Protein AF-N9QGK6-F1 (afdb_monom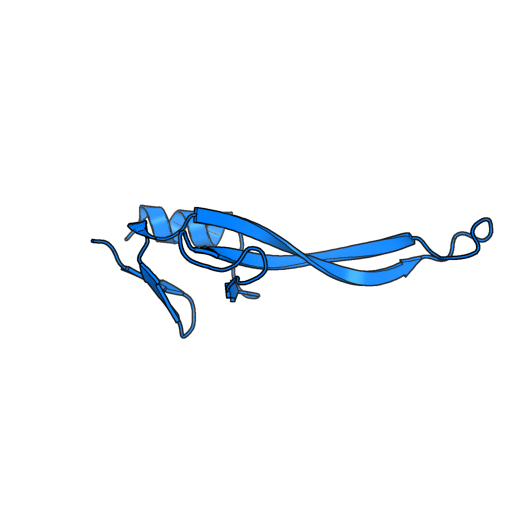er)

Structure (mmCIF, N/CA/C/O backbone):
data_AF-N9QGK6-F1
#
_entry.id   AF-N9QGK6-F1
#
loop_
_atom_site.group_PDB
_atom_site.id
_atom_site.type_symbol
_atom_site.label_atom_id
_atom_site.label_alt_id
_atom_site.label_comp_id
_atom_site.label_asym_id
_atom_site.label_entity_id
_atom_site.label_seq_id
_atom_site.pdbx_PDB_ins_code
_atom_site.Cartn_x
_atom_site.Cartn_y
_atom_site.Cartn_z
_atom_site.occupancy
_atom_site.B_iso_or_equiv
_atom_site.auth_seq_id
_atom_site.auth_comp_id
_atom_site.auth_asym_id
_atom_site.auth_atom_id
_atom_site.pdbx_PDB_model_num
ATOM 1 N N . MET A 1 1 ? -15.197 -1.537 15.815 1.00 75.69 1 MET A N 1
ATOM 2 C CA . MET A 1 1 ? -15.310 -1.820 14.375 1.00 75.69 1 MET A CA 1
ATOM 3 C C . MET A 1 1 ? -15.386 -0.523 13.590 1.00 75.69 1 MET A C 1
ATOM 5 O O . MET A 1 1 ? -16.379 0.194 13.682 1.00 75.69 1 MET A O 1
ATOM 9 N N . LYS A 1 2 ? -14.309 -0.205 12.870 1.00 87.56 2 LYS A N 1
ATOM 10 C CA . LYS A 1 2 ? -14.139 1.030 12.100 1.00 87.56 2 LYS A CA 1
ATOM 11 C C . LYS A 1 2 ? -13.951 0.672 10.630 1.00 87.56 2 LYS A C 1
ATOM 13 O O . LYS A 1 2 ? -13.139 -0.194 10.310 1.00 87.56 2 LYS A O 1
ATOM 18 N N . PHE A 1 3 ? -14.703 1.327 9.751 1.00 90.94 3 PHE A N 1
ATOM 19 C CA . PHE A 1 3 ? -14.639 1.092 8.312 1.00 90.94 3 PHE A CA 1
ATOM 20 C C . PHE A 1 3 ? -14.087 2.317 7.604 1.00 90.94 3 PHE A C 1
ATOM 22 O O . PHE A 1 3 ? -14.501 3.438 7.889 1.00 90.94 3 PHE A O 1
ATOM 29 N N . LEU A 1 4 ? -13.183 2.087 6.659 1.00 92.25 4 LEU A N 1
ATOM 30 C CA . LEU A 1 4 ? -12.601 3.125 5.831 1.00 92.25 4 LEU A CA 1
ATOM 31 C C . LEU A 1 4 ? -13.033 2.931 4.380 1.00 92.25 4 LEU A C 1
ATOM 33 O O . LEU A 1 4 ? -12.785 1.883 3.786 1.00 92.25 4 LEU A O 1
ATOM 37 N N . LYS A 1 5 ? -13.668 3.948 3.796 1.00 91.75 5 LYS A N 1
ATOM 38 C CA . LYS A 1 5 ? -13.953 3.970 2.361 1.00 91.75 5 LYS A CA 1
ATOM 39 C C . LYS A 1 5 ? -12.765 4.578 1.621 1.00 91.75 5 LYS A C 1
ATOM 41 O O . LYS A 1 5 ? -12.424 5.733 1.862 1.00 91.75 5 LYS A O 1
ATOM 46 N N . VAL A 1 6 ? -12.190 3.820 0.697 1.00 90.50 6 VAL A N 1
ATOM 47 C CA . VAL A 1 6 ? -11.128 4.277 -0.206 1.00 90.50 6 VAL A CA 1
ATOM 48 C C . VAL A 1 6 ? -11.553 3.927 -1.621 1.00 90.50 6 VAL A C 1
ATOM 50 O O . VAL A 1 6 ? -11.871 2.773 -1.907 1.00 90.50 6 VAL A O 1
ATOM 53 N N . GLU A 1 7 ? -11.635 4.939 -2.483 1.00 88.31 7 GLU A N 1
ATOM 54 C CA . GLU A 1 7 ? -12.186 4.814 -3.835 1.00 88.31 7 GLU A CA 1
ATOM 55 C C . GLU A 1 7 ? -13.562 4.100 -3.836 1.00 88.31 7 GLU A C 1
ATOM 57 O O . GLU A 1 7 ? -14.527 4.562 -3.212 1.00 88.31 7 GLU A O 1
ATOM 62 N N . ASN A 1 8 ? -13.663 2.965 -4.531 1.00 89.12 8 ASN A N 1
ATOM 63 C CA . ASN A 1 8 ? -14.856 2.128 -4.625 1.00 89.12 8 ASN A CA 1
ATOM 64 C C . ASN A 1 8 ? -14.862 0.949 -3.630 1.00 89.12 8 ASN A C 1
ATOM 66 O O . ASN A 1 8 ? -15.736 0.086 -3.730 1.00 89.12 8 ASN A O 1
ATOM 70 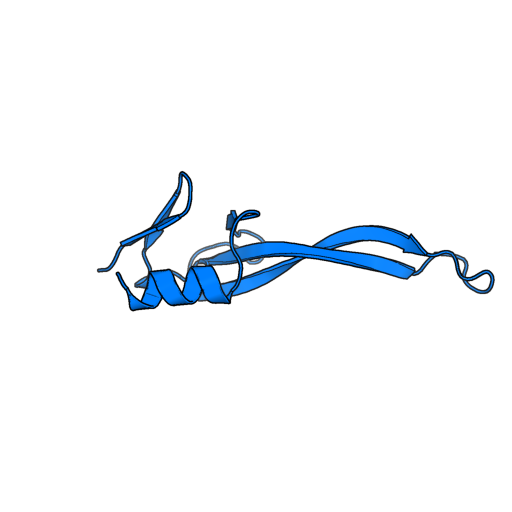N N . LYS A 1 9 ? -13.923 0.898 -2.675 1.00 90.81 9 LYS A N 1
ATOM 71 C CA . LYS A 1 9 ? -13.802 -0.174 -1.675 1.00 90.81 9 LYS A CA 1
ATOM 72 C C . LYS A 1 9 ? -14.094 0.329 -0.265 1.00 90.81 9 LYS A C 1
ATOM 74 O O . LYS A 1 9 ? -13.878 1.491 0.073 1.00 90.81 9 LYS A O 1
ATOM 79 N N . ILE A 1 10 ? -14.578 -0.584 0.571 1.00 91.88 10 ILE A N 1
ATOM 80 C CA . ILE A 1 10 ? -14.749 -0.378 2.008 1.00 91.88 10 ILE A CA 1
ATOM 81 C C . ILE A 1 10 ? -13.852 -1.391 2.710 1.00 91.88 10 ILE A C 1
ATOM 83 O O . ILE A 1 10 ? -13.995 -2.594 2.503 1.00 91.88 10 ILE A O 1
ATOM 87 N N . LEU A 1 11 ? -12.925 -0.897 3.522 1.00 91.88 11 LEU A N 1
ATOM 88 C CA . LEU A 1 11 ? -11.962 -1.689 4.274 1.00 91.88 11 LEU A CA 1
ATOM 89 C C . LEU A 1 11 ? -12.358 -1.706 5.748 1.00 91.88 11 LEU A C 1
ATOM 91 O O . LEU A 1 11 ? -12.685 -0.666 6.317 1.00 91.88 11 LEU A O 1
ATOM 95 N N . ASN A 1 12 ? -12.303 -2.872 6.385 1.00 92.25 12 ASN A N 1
ATOM 96 C CA . ASN A 1 12 ? -12.356 -2.945 7.842 1.00 92.25 12 ASN A CA 1
ATOM 97 C C . ASN A 1 12 ? -10.956 -2.660 8.395 1.00 92.25 12 ASN A C 1
ATOM 99 O O . ASN A 1 12 ? -10.033 -3.430 8.141 1.00 92.25 12 ASN A O 1
ATOM 103 N N . VAL A 1 13 ? -10.807 -1.574 9.153 1.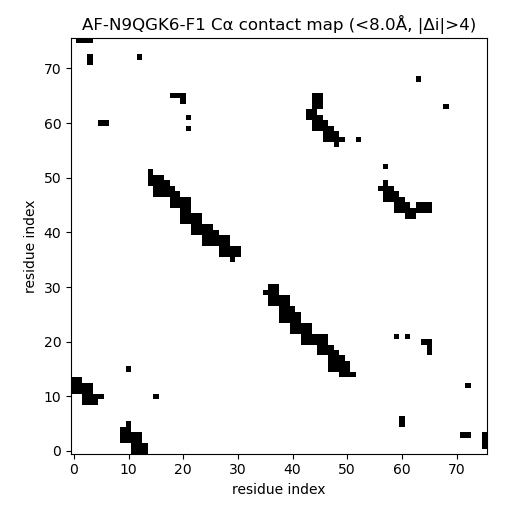00 91.31 13 VAL A N 1
ATOM 104 C CA . VAL A 1 13 ? -9.504 -1.107 9.649 1.00 91.31 13 VAL A CA 1
ATOM 105 C C . VAL A 1 13 ? -8.845 -2.131 10.574 1.00 91.31 13 VAL A C 1
ATOM 107 O O . VAL A 1 13 ? -7.639 -2.330 10.503 1.00 91.31 13 VAL A O 1
ATOM 110 N N . GLU A 1 14 ? -9.635 -2.841 11.383 1.00 91.12 14 GLU A N 1
ATOM 111 C CA . GLU A 1 14 ? -9.142 -3.881 12.304 1.00 91.12 14 GLU A CA 1
ATOM 112 C C . GLU A 1 14 ? -8.591 -5.114 11.568 1.00 91.12 14 GLU A C 1
ATOM 114 O O . GLU A 1 14 ? -7.925 -5.946 12.173 1.00 91.12 14 GLU A O 1
ATOM 119 N N . GLN A 1 15 ? -8.882 -5.240 10.271 1.00 92.00 15 GLN A N 1
ATOM 120 C CA . GLN A 1 15 ? -8.442 -6.342 9.418 1.00 92.00 15 GLN A CA 1
ATOM 121 C C . GLN A 1 15 ? -7.290 -5.941 8.495 1.00 92.00 15 GLN A C 1
ATOM 123 O O . GLN A 1 15 ? -6.837 -6.770 7.711 1.00 92.00 15 GLN A O 1
ATOM 128 N N . ILE A 1 16 ? -6.811 -4.695 8.557 1.00 92.69 16 ILE A N 1
ATOM 129 C CA . ILE A 1 16 ? -5.637 -4.268 7.795 1.00 92.69 16 ILE A CA 1
ATOM 130 C C . ILE A 1 16 ? -4.397 -4.819 8.494 1.00 92.69 16 ILE A C 1
ATOM 132 O O . ILE A 1 16 ? -4.119 -4.493 9.645 1.00 92.69 16 ILE A O 1
ATOM 136 N N . LYS A 1 17 ? -3.636 -5.645 7.780 1.00 92.62 17 LYS A N 1
ATOM 137 C CA . LYS A 1 17 ? -2.375 -6.208 8.261 1.00 92.62 17 LYS A CA 1
ATOM 138 C C . LYS A 1 17 ? -1.221 -5.256 7.998 1.00 92.62 17 LYS A C 1
ATOM 140 O O . LYS A 1 17 ? -0.410 -4.992 8.883 1.00 92.62 17 LYS A O 1
ATOM 145 N N . THR A 1 18 ? -1.100 -4.778 6.763 1.00 92.69 18 THR A N 1
ATOM 146 C CA . THR A 1 18 ? 0.031 -3.945 6.340 1.00 92.69 18 THR A CA 1
ATOM 147 C C . THR A 1 18 ? -0.355 -3.092 5.136 1.00 92.69 18 THR A C 1
ATOM 149 O O . THR A 1 18 ? -1.167 -3.504 4.311 1.00 92.69 18 THR A O 1
ATOM 152 N N . VAL A 1 19 ? 0.241 -1.903 5.044 1.00 94.31 19 VAL A N 1
ATOM 153 C CA . VAL A 1 19 ? 0.131 -0.993 3.900 1.00 94.31 19 VAL A CA 1
ATOM 154 C C . VAL A 1 19 ? 1.541 -0.661 3.432 1.00 94.31 19 VAL A C 1
ATOM 156 O O . VAL A 1 19 ? 2.377 -0.282 4.252 1.00 94.31 19 VAL A O 1
ATOM 159 N N . THR A 1 20 ? 1.821 -0.817 2.142 1.00 95.12 20 THR A N 1
ATOM 160 C CA . THR A 1 20 ? 3.128 -0.498 1.550 1.00 95.12 20 THR A CA 1
ATOM 161 C C . THR A 1 20 ? 2.963 0.229 0.225 1.00 95.12 20 THR A C 1
ATOM 163 O O . THR A 1 20 ? 1.885 0.244 -0.368 1.00 95.12 20 THR A O 1
ATOM 166 N N . GLU A 1 21 ? 4.039 0.849 -0.248 1.00 95.94 21 GLU A N 1
ATOM 167 C CA . GLU A 1 21 ? 4.080 1.398 -1.599 1.00 95.94 21 GLU A CA 1
ATOM 168 C C . GLU A 1 21 ? 3.894 0.289 -2.641 1.00 95.94 21 GLU A C 1
ATOM 170 O O . GLU A 1 21 ? 4.447 -0.813 -2.527 1.00 95.94 21 GLU A O 1
ATOM 175 N N . ASN A 1 22 ? 3.120 0.595 -3.678 1.00 94.75 22 ASN A N 1
ATOM 176 C CA . ASN A 1 22 ? 2.980 -0.270 -4.836 1.00 94.75 22 ASN A CA 1
ATOM 177 C C . ASN A 1 22 ? 4.094 0.051 -5.839 1.00 94.75 22 ASN A C 1
ATOM 179 O O . ASN A 1 22 ? 3.984 0.972 -6.648 1.00 94.75 22 ASN A O 1
ATOM 183 N N . SER A 1 23 ? 5.195 -0.693 -5.752 1.00 92.44 23 SER A N 1
ATOM 184 C CA . SER A 1 23 ? 6.345 -0.527 -6.640 1.00 92.44 23 SER A CA 1
ATOM 185 C C . SER A 1 23 ? 6.161 -1.356 -7.911 1.00 92.44 23 SER A C 1
ATOM 187 O O . SER A 1 23 ? 6.207 -2.587 -7.873 1.00 92.44 23 SER A O 1
ATOM 189 N N . VAL A 1 24 ? 5.974 -0.686 -9.048 1.00 91.62 24 VAL A N 1
ATOM 190 C CA . VAL A 1 24 ? 5.788 -1.326 -10.355 1.00 91.62 24 VAL A CA 1
ATOM 191 C C . VAL A 1 24 ? 7.028 -1.161 -11.222 1.00 91.62 24 VAL A C 1
ATOM 193 O O . VAL A 1 24 ? 7.686 -0.124 -11.206 1.00 91.62 24 VAL A O 1
ATOM 196 N N . THR A 1 25 ? 7.353 -2.188 -12.006 1.00 91.12 25 THR A N 1
ATOM 197 C CA . THR A 1 25 ? 8.439 -2.095 -12.993 1.00 91.12 25 THR A CA 1
ATOM 198 C C . THR A 1 25 ? 7.907 -1.426 -14.253 1.00 91.12 25 THR A C 1
ATOM 200 O O . THR A 1 25 ? 6.962 -1.927 -14.860 1.00 91.12 25 THR A O 1
ATOM 203 N N . VAL A 1 26 ? 8.501 -0.300 -14.645 1.00 90.31 26 VAL A N 1
ATOM 204 C CA . VAL A 1 26 ? 8.061 0.507 -15.801 1.00 90.31 26 VAL A CA 1
ATOM 205 C C . VAL A 1 26 ? 8.983 0.389 -17.008 1.00 90.31 26 VAL A C 1
ATOM 207 O O . VAL A 1 26 ? 8.642 0.832 -18.102 1.00 90.31 26 VAL A O 1
ATOM 210 N N . GLY A 1 27 ? 10.142 -0.236 -16.832 1.00 87.19 27 GLY A N 1
ATOM 211 C CA . GLY A 1 27 ? 11.098 -0.465 -17.900 1.00 87.19 27 GLY A CA 1
ATOM 212 C C . GLY A 1 27 ? 12.352 -1.151 -17.389 1.00 87.19 27 GLY A C 1
ATOM 213 O O . GLY A 1 27 ? 12.433 -1.544 -16.226 1.00 87.1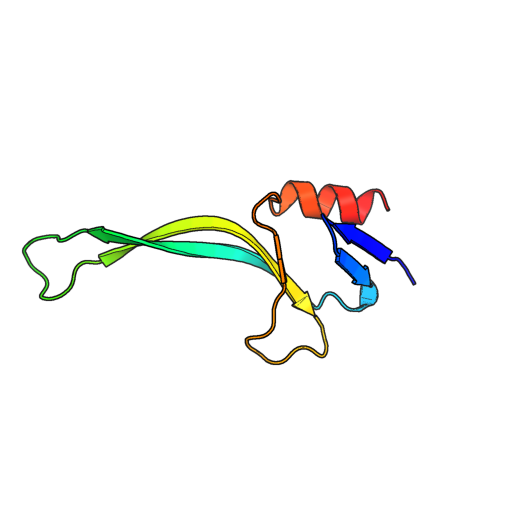9 27 GLY A O 1
ATOM 214 N N . TYR A 1 28 ? 13.331 -1.267 -18.276 1.00 86.00 28 TYR A N 1
ATOM 215 C CA . TYR A 1 28 ? 14.645 -1.812 -17.970 1.00 86.00 28 TYR A CA 1
ATOM 216 C C . TYR A 1 28 ? 15.698 -0.856 -18.524 1.00 86.00 28 TYR A C 1
ATOM 218 O O . TYR A 1 28 ? 15.637 -0.490 -19.700 1.00 86.00 28 TYR A O 1
ATOM 226 N N . MET A 1 29 ? 16.633 -0.423 -17.681 1.00 83.06 29 MET A N 1
ATOM 227 C CA . MET A 1 29 ? 17.798 0.337 -18.124 1.00 83.06 29 MET A CA 1
ATOM 228 C C . MET A 1 29 ? 18.878 -0.645 -18.547 1.00 83.06 29 MET A C 1
ATOM 230 O O . MET A 1 29 ? 19.284 -1.501 -17.769 1.00 83.06 29 MET A O 1
ATOM 234 N N . ASN A 1 30 ? 19.317 -0.537 -19.798 1.00 79.44 30 ASN A N 1
ATOM 235 C CA . ASN A 1 30 ? 20.377 -1.383 -20.318 1.00 79.44 30 ASN A CA 1
ATOM 236 C C . ASN A 1 30 ? 21.707 -0.654 -20.126 1.00 79.44 30 ASN A C 1
ATOM 238 O O . ASN A 1 30 ? 22.051 0.216 -20.928 1.00 79.44 30 ASN A O 1
ATOM 242 N N . ASP A 1 31 ? 22.409 -0.974 -19.044 1.00 69.69 31 ASP A N 1
ATOM 243 C CA . ASP A 1 31 ? 23.808 -0.594 -18.890 1.00 69.69 31 ASP A CA 1
ATOM 244 C C . ASP A 1 31 ? 24.629 -1.685 -19.584 1.00 69.69 31 ASP A C 1
ATOM 246 O O . ASP A 1 31 ? 24.464 -2.869 -19.287 1.00 69.69 31 ASP A O 1
ATOM 250 N N . GLY A 1 32 ? 25.419 -1.313 -20.593 1.00 67.00 32 GLY A N 1
ATOM 251 C CA . GLY A 1 32 ? 25.923 -2.208 -21.652 1.00 67.00 32 GLY A CA 1
ATOM 252 C C . GLY A 1 32 ? 26.810 -3.389 -21.222 1.00 67.00 32 GLY A C 1
ATOM 253 O O . GLY A 1 32 ? 27.278 -4.125 -22.090 1.00 67.00 32 GLY A O 1
ATOM 254 N N . ASP A 1 33 ? 27.016 -3.582 -19.921 1.00 73.31 33 ASP A N 1
ATOM 255 C CA . ASP A 1 33 ? 27.869 -4.602 -19.311 1.00 73.31 33 ASP A CA 1
ATOM 256 C C . ASP A 1 33 ? 27.101 -5.829 -18.774 1.00 73.31 33 ASP A C 1
ATOM 258 O O . ASP A 1 33 ? 27.728 -6.829 -18.413 1.00 73.31 33 ASP A O 1
ATOM 262 N N . LEU A 1 34 ? 25.759 -5.808 -18.738 1.00 74.94 34 LEU A N 1
ATOM 263 C CA . LEU A 1 34 ? 24.943 -6.930 -18.250 1.00 74.94 34 LEU A CA 1
ATOM 264 C C . LEU A 1 34 ? 24.048 -7.546 -19.345 1.00 74.94 34 LEU A C 1
ATOM 266 O O . LEU A 1 34 ? 23.532 -6.839 -20.208 1.00 74.94 34 LEU A O 1
ATOM 270 N N . PRO A 1 35 ? 23.812 -8.878 -19.315 1.00 76.81 35 PRO A N 1
ATOM 271 C CA . PRO A 1 35 ? 22.947 -9.557 -20.287 1.00 76.81 35 PRO A CA 1
ATOM 272 C C . PRO A 1 35 ? 21.457 -9.207 -20.129 1.00 76.81 35 PRO A C 1
ATOM 274 O O . PRO A 1 35 ? 20.667 -9.462 -21.038 1.00 76.81 35 PRO A O 1
ATOM 277 N N . PHE A 1 36 ? 21.076 -8.635 -18.985 1.00 78.38 36 PHE A N 1
ATOM 278 C CA . PHE A 1 36 ? 19.739 -8.134 -18.690 1.00 78.38 36 PHE A CA 1
ATOM 279 C C . PHE A 1 36 ? 19.871 -6.745 -18.070 1.00 78.38 36 PHE A C 1
ATOM 281 O O . PHE A 1 36 ? 20.729 -6.543 -17.214 1.00 78.38 36 PHE A O 1
ATOM 288 N N . GLY A 1 37 ? 19.022 -5.811 -18.498 1.00 80.25 37 GLY A N 1
ATOM 289 C CA . GLY A 1 37 ? 18.973 -4.478 -17.907 1.00 80.25 37 GLY A CA 1
ATOM 290 C C . GLY A 1 37 ? 18.377 -4.491 -16.500 1.00 80.25 37 GLY A C 1
ATOM 291 O O . GLY A 1 37 ? 17.556 -5.354 -16.173 1.00 80.25 37 GLY A O 1
ATOM 292 N N . ASP A 1 38 ? 18.747 -3.507 -15.686 1.00 86.31 38 ASP A N 1
ATOM 293 C CA . ASP A 1 38 ? 18.186 -3.340 -14.349 1.00 86.31 38 ASP A CA 1
ATOM 294 C C . ASP A 1 38 ? 16.741 -2.821 -14.431 1.00 86.31 38 ASP A C 1
ATOM 296 O O . ASP A 1 38 ? 16.453 -1.907 -15.215 1.00 86.31 38 ASP A O 1
ATOM 300 N N . PRO A 1 39 ? 15.801 -3.378 -13.642 1.00 87.69 39 PRO A N 1
ATOM 301 C CA . PRO A 1 39 ? 14.418 -2.930 -13.651 1.00 87.69 39 PRO A CA 1
ATOM 302 C C . PRO A 1 39 ? 14.308 -1.515 -13.079 1.00 87.69 39 PRO A C 1
ATOM 304 O O . PRO A 1 39 ? 14.661 -1.259 -11.926 1.00 87.69 39 PRO A O 1
ATOM 307 N N . VAL A 1 40 ? 13.732 -0.606 -13.861 1.00 90.12 40 VAL A N 1
ATOM 308 C CA . VAL A 1 40 ? 13.343 0.724 -13.390 1.00 90.12 40 VAL A CA 1
ATOM 309 C C . VAL A 1 40 ? 11.995 0.593 -12.698 1.00 90.12 40 VAL A C 1
ATOM 311 O O . VAL A 1 40 ? 11.015 0.157 -13.310 1.00 90.12 40 VAL A O 1
ATOM 314 N N . LYS A 1 41 ? 11.950 0.959 -11.416 1.00 91.50 41 LYS A N 1
ATOM 315 C CA . LYS A 1 41 ? 10.740 0.888 -10.597 1.00 91.50 41 LYS A CA 1
ATOM 316 C C . LYS A 1 41 ? 10.182 2.276 -10.314 1.00 91.50 41 LYS A C 1
ATOM 318 O O . LYS A 1 41 ? 10.931 3.188 -9.982 1.00 91.50 41 LYS A O 1
ATOM 323 N N . GLU A 1 42 ? 8.864 2.399 -10.392 1.00 92.75 42 GLU A N 1
ATOM 324 C CA . GLU A 1 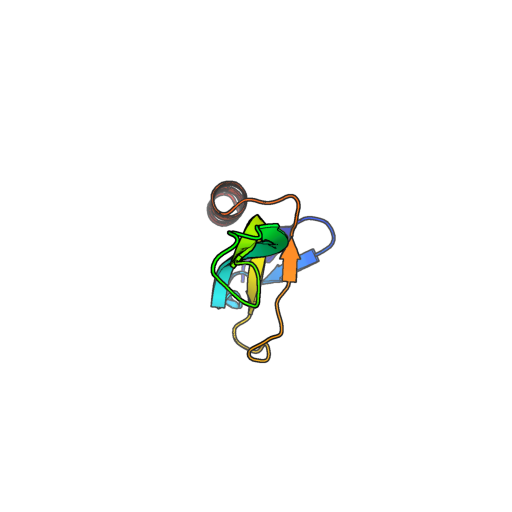42 ? 8.113 3.583 -9.975 1.00 92.75 42 GLU A CA 1
ATOM 325 C C . GLU A 1 42 ? 7.109 3.204 -8.890 1.00 92.75 42 GLU A C 1
ATOM 327 O O . GLU A 1 42 ? 6.492 2.137 -8.944 1.00 92.75 42 GLU A O 1
ATOM 332 N N . THR A 1 43 ? 6.911 4.096 -7.924 1.00 93.38 43 THR A N 1
ATOM 333 C CA . THR A 1 43 ? 5.822 3.973 -6.954 1.00 93.38 43 THR A CA 1
ATOM 334 C C . 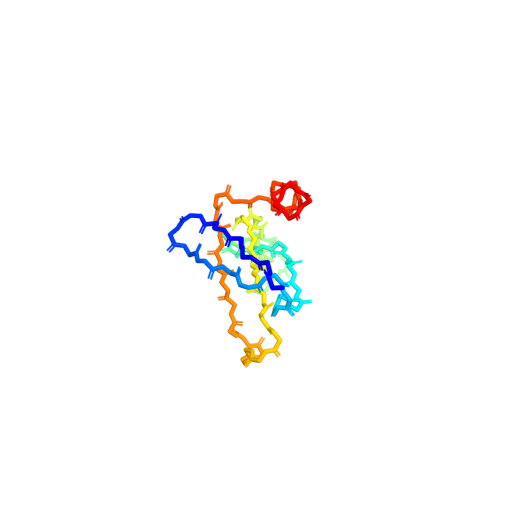THR A 1 43 ? 4.521 4.445 -7.601 1.00 93.38 43 THR A C 1
ATOM 336 O O . THR A 1 43 ? 4.409 5.594 -8.027 1.00 93.38 43 THR A O 1
ATOM 339 N N . ARG A 1 44 ? 3.530 3.551 -7.686 1.00 93.69 44 ARG A N 1
ATOM 340 C CA . ARG A 1 44 ? 2.188 3.820 -8.224 1.00 93.69 44 ARG A CA 1
ATOM 341 C C . ARG A 1 44 ? 1.117 3.493 -7.202 1.00 93.69 44 ARG A C 1
ATOM 343 O O . ARG A 1 44 ? 0.450 2.461 -7.263 1.00 93.69 44 ARG A O 1
ATOM 350 N N . GLY A 1 45 ? 0.986 4.415 -6.264 1.00 95.38 45 GLY A N 1
ATOM 351 C CA . GLY A 1 45 ? 0.050 4.346 -5.162 1.00 95.38 45 GLY A CA 1
ATOM 352 C C . GLY A 1 45 ? 0.472 3.363 -4.074 1.00 95.38 45 GLY A C 1
ATOM 353 O O . GLY A 1 45 ? 1.666 3.141 -3.845 1.00 95.38 45 GLY A O 1
ATOM 354 N N . ILE A 1 46 ? -0.507 2.755 -3.410 1.00 96.56 46 ILE A N 1
ATOM 355 C CA . ILE A 1 46 ? -0.282 1.832 -2.291 1.00 96.56 46 ILE A CA 1
ATOM 356 C C . ILE A 1 46 ? -0.907 0.466 -2.541 1.00 96.56 46 ILE A C 1
ATOM 358 O O . ILE A 1 46 ? -1.867 0.321 -3.298 1.00 96.56 46 ILE A O 1
ATOM 362 N N . GLN A 1 47 ? -0.397 -0.527 -1.826 1.00 95.12 47 GLN A N 1
ATOM 363 C CA . GLN A 1 47 ? -1.016 -1.831 -1.660 1.00 95.12 47 GLN A CA 1
ATOM 3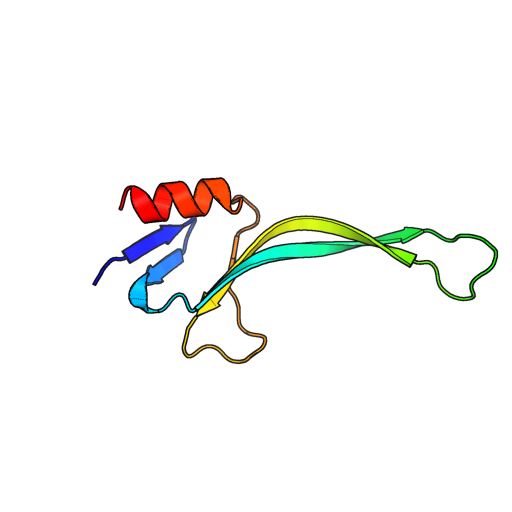64 C C . GLN A 1 47 ? -1.389 -2.052 -0.191 1.00 95.12 47 GLN A C 1
ATOM 366 O O . GLN A 1 47 ? -0.624 -1.731 0.719 1.00 95.12 47 GLN A O 1
ATOM 371 N N . VAL A 1 48 ? -2.579 -2.602 0.043 1.00 94.50 48 VAL A N 1
ATOM 372 C CA . VAL A 1 48 ? -3.120 -2.903 1.373 1.00 94.50 48 VAL A CA 1
ATOM 373 C C . VAL A 1 48 ? -3.348 -4.405 1.486 1.00 94.50 48 VAL A C 1
ATOM 375 O O . VAL A 1 48 ? -4.144 -4.971 0.735 1.00 94.50 48 VAL A O 1
ATOM 378 N N . GLN A 1 49 ? -2.674 -5.040 2.442 1.00 94.25 49 GLN A N 1
ATOM 379 C CA . GLN A 1 49 ? -2.834 -6.454 2.771 1.00 94.25 49 GLN A CA 1
ATOM 380 C C . GLN A 1 49 ? -3.746 -6.613 3.992 1.00 94.25 49 GLN A C 1
ATOM 382 O O . GLN A 1 49 ? -3.614 -5.874 4.973 1.00 94.25 49 GLN A O 1
ATOM 387 N N . MET A 1 50 ? -4.649 -7.594 3.949 1.00 92.56 50 MET A N 1
ATOM 388 C CA . MET A 1 50 ? -5.570 -7.894 5.048 1.00 92.56 50 MET A CA 1
ATOM 389 C C . MET A 1 50 ? -5.022 -9.038 5.920 1.00 92.56 50 MET A C 1
ATOM 391 O O . MET A 1 50 ? -4.110 -9.755 5.517 1.00 92.56 50 MET A O 1
ATOM 395 N N . ILE A 1 51 ? -5.529 -9.207 7.142 1.00 88.75 51 ILE A N 1
ATOM 396 C CA . ILE A 1 51 ? -5.034 -10.236 8.079 1.00 88.75 51 ILE A CA 1
ATOM 397 C C . ILE A 1 51 ? -5.244 -11.653 7.522 1.00 88.75 51 ILE A C 1
ATOM 399 O O . ILE A 1 51 ? -4.315 -12.458 7.575 1.00 88.75 51 ILE A O 1
ATOM 403 N N . ASP A 1 52 ? -6.407 -11.914 6.923 1.00 83.56 52 ASP A N 1
ATOM 404 C CA . ASP A 1 52 ? -6.789 -13.232 6.391 1.00 83.56 52 ASP A CA 1
ATOM 405 C C . ASP A 1 52 ? -6.568 -13.383 4.873 1.00 83.56 52 ASP A C 1
ATOM 407 O O . ASP A 1 52 ? -7.013 -14.362 4.273 1.00 83.56 52 ASP A O 1
ATOM 411 N N . SER A 1 53 ? -5.905 -12.424 4.220 1.00 80.25 53 SER A N 1
ATOM 412 C CA . SER A 1 53 ? -5.607 -12.526 2.787 1.00 80.25 53 SER A CA 1
ATOM 413 C C . SER A 1 53 ? -4.431 -13.472 2.541 1.00 80.25 53 SER A C 1
ATOM 415 O O . SER A 1 53 ? -3.473 -13.498 3.321 1.00 80.25 53 SER A O 1
ATOM 417 N N . ALA A 1 54 ? -4.460 -14.207 1.426 1.00 79.94 54 ALA A N 1
ATOM 418 C CA . ALA A 1 54 ? -3.297 -14.980 0.993 1.00 79.94 54 ALA A CA 1
ATOM 419 C C . ALA A 1 54 ? -2.058 -14.073 0.832 1.00 79.94 54 ALA A C 1
ATOM 421 O O . ALA A 1 54 ? -2.176 -12.861 0.653 1.00 79.94 54 ALA A O 1
ATOM 422 N N . GLU A 1 55 ? -0.852 -14.651 0.869 1.00 69.31 55 GLU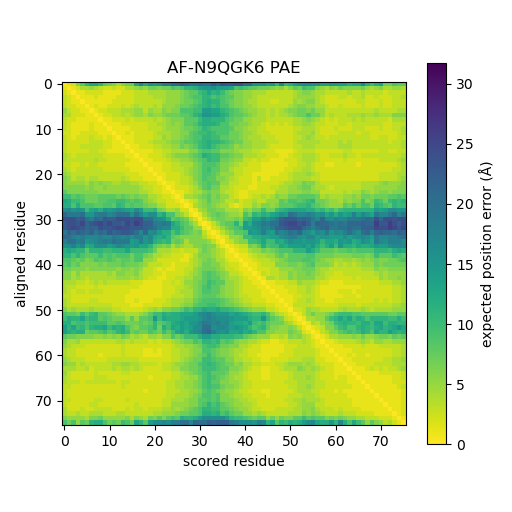 A N 1
ATOM 423 C CA . GLU A 1 55 ? 0.419 -13.900 0.878 1.00 69.31 55 GLU A CA 1
ATOM 424 C C . GLU A 1 55 ? 0.557 -12.895 -0.284 1.00 69.31 55 GLU A C 1
ATOM 426 O O . GLU A 1 55 ? 1.183 -11.851 -0.122 1.00 69.31 55 GLU A O 1
ATOM 431 N N . PHE A 1 56 ? -0.108 -13.156 -1.412 1.00 73.12 56 PHE A N 1
ATOM 432 C CA . PHE A 1 56 ? -0.096 -12.307 -2.608 1.00 73.12 56 PHE A CA 1
ATOM 433 C C . PHE A 1 56 ? -1.403 -11.547 -2.855 1.00 73.12 56 PHE A C 1
ATOM 435 O O . PHE A 1 56 ? -1.513 -10.817 -3.837 1.00 73.12 56 PHE A O 1
ATOM 442 N N . GLU A 1 57 ? -2.400 -11.701 -1.988 1.00 86.00 57 GLU A N 1
ATOM 443 C CA . GLU A 1 57 ? -3.685 -11.031 -2.132 1.00 86.00 57 GLU A CA 1
ATOM 444 C C . GLU A 1 57 ? -3.653 -9.685 -1.402 1.00 86.00 57 GLU A C 1
ATOM 446 O O . GLU A 1 57 ? -3.488 -9.603 -0.186 1.00 86.00 57 GLU A O 1
ATOM 451 N N . HIS A 1 58 ? -3.774 -8.612 -2.176 1.00 91.00 58 HIS A N 1
ATOM 452 C CA . HIS A 1 58 ? -3.738 -7.238 -1.695 1.00 91.00 58 HIS A CA 1
ATOM 453 C C . HIS A 1 58 ? -4.654 -6.361 -2.550 1.00 91.00 58 HIS A C 1
ATOM 455 O O . HIS A 1 58 ? -4.947 -6.665 -3.709 1.00 91.00 58 HIS A O 1
ATOM 461 N N . PHE A 1 59 ? -5.109 -5.249 -1.980 1.00 93.12 59 PHE A N 1
ATOM 462 C CA . PHE A 1 59 ? -5.807 -4.207 -2.724 1.00 93.12 59 PHE A CA 1
ATOM 463 C C . PHE A 1 59 ? -4.818 -3.139 -3.156 1.00 93.12 59 PHE A C 1
ATOM 465 O O . PHE A 1 59 ? -4.108 -2.604 -2.313 1.00 93.12 59 PHE A O 1
ATOM 472 N N . VAL A 1 60 ? -4.808 -2.805 -4.443 1.00 94.06 60 VAL A N 1
ATOM 473 C CA . VAL A 1 60 ? -4.038 -1.674 -4.967 1.00 94.06 60 VAL A CA 1
ATOM 474 C C . VAL A 1 60 ? -4.942 -0.450 -5.050 1.00 94.06 60 VAL A C 1
ATOM 476 O O . VAL A 1 60 ? -6.052 -0.538 -5.578 1.00 94.06 60 VAL A O 1
ATOM 479 N N . PHE A 1 61 ? -4.453 0.675 -4.538 1.00 95.50 61 PHE A N 1
ATOM 480 C CA . PHE A 1 61 ? -5.069 1.991 -4.665 1.00 95.50 61 PHE A CA 1
ATOM 481 C C . PHE A 1 61 ? -4.056 2.929 -5.317 1.00 95.50 61 PHE A C 1
ATOM 483 O O . PHE A 1 61 ? -3.161 3.449 -4.652 1.00 95.50 61 PHE A O 1
ATOM 490 N N . GLU A 1 62 ? -4.166 3.113 -6.632 1.00 93.94 62 GLU A N 1
ATOM 491 C CA . GLU A 1 62 ? -3.198 3.898 -7.412 1.00 93.94 62 GLU A CA 1
ATOM 492 C C . GLU A 1 62 ? -3.282 5.403 -7.120 1.00 93.94 62 GLU A C 1
ATOM 494 O O . GLU A 1 62 ? -2.309 6.124 -7.331 1.00 93.94 62 GLU A O 1
ATOM 499 N N . SER A 1 63 ? -4.435 5.877 -6.631 1.00 92.94 63 SER A N 1
ATOM 500 C CA . SER A 1 63 ? -4.670 7.295 -6.331 1.00 92.94 63 SER A CA 1
ATOM 501 C C . SER A 1 63 ? -4.217 7.729 -4.931 1.00 92.94 63 SER A C 1
ATOM 503 O O . SER A 1 63 ? -4.249 8.920 -4.620 1.00 92.94 63 SER A O 1
ATOM 505 N N . GLU A 1 64 ? -3.784 6.788 -4.091 1.00 93.56 64 GLU A N 1
ATOM 506 C CA . GLU A 1 64 ? -3.429 7.032 -2.693 1.00 93.56 64 GLU A CA 1
ATOM 507 C C . GLU A 1 64 ? -1.921 6.987 -2.460 1.00 93.56 64 GLU A C 1
ATOM 509 O O . GLU A 1 64 ? -1.219 6.185 -3.065 1.00 93.56 64 GLU A O 1
ATOM 514 N N . THR A 1 65 ? -1.434 7.775 -1.505 1.00 95.12 65 THR A N 1
ATOM 515 C CA . THR A 1 65 ? -0.101 7.610 -0.912 1.00 95.12 65 THR A CA 1
ATOM 516 C C . THR A 1 65 ? -0.217 7.038 0.501 1.00 95.12 65 THR A C 1
ATOM 518 O O . THR A 1 65 ? -1.311 6.929 1.063 1.00 95.12 65 THR A O 1
ATOM 521 N N . ILE A 1 66 ? 0.916 6.662 1.103 1.00 94.94 66 ILE A N 1
ATOM 522 C CA . ILE A 1 66 ? 0.944 6.208 2.501 1.00 94.94 66 ILE A CA 1
ATOM 523 C C . ILE A 1 66 ? 0.409 7.305 3.426 1.00 94.94 66 ILE A C 1
ATOM 525 O O . ILE A 1 66 ? -0.381 7.028 4.328 1.00 94.94 66 ILE A O 1
ATOM 529 N N . GLU A 1 67 ? 0.793 8.553 3.170 1.00 94.81 67 GLU A N 1
ATOM 530 C CA . GLU A 1 67 ? 0.376 9.722 3.937 1.00 94.81 67 GLU A CA 1
ATOM 531 C C . GLU A 1 67 ? -1.129 9.966 3.798 1.00 94.81 67 GLU A C 1
ATOM 533 O O . GLU A 1 67 ? -1.818 10.054 4.815 1.00 94.81 67 GLU A O 1
ATOM 538 N N . SER A 1 68 ? -1.665 9.995 2.568 1.00 94.31 68 SER A N 1
ATOM 539 C CA . SER A 1 68 ? -3.102 10.229 2.352 1.00 94.31 68 SER A CA 1
ATOM 540 C C . SER A 1 68 ? -3.960 9.133 2.984 1.00 94.31 68 SER A C 1
ATOM 542 O O . SER A 1 68 ? -5.030 9.403 3.537 1.00 94.31 68 SER A O 1
ATOM 544 N N . PHE A 1 69 ? -3.481 7.889 2.948 1.00 94.38 69 PHE A N 1
ATOM 545 C CA . PHE A 1 69 ? -4.151 6.765 3.585 1.00 94.38 69 PHE A CA 1
ATOM 546 C C . PHE A 1 69 ? -4.096 6.858 5.114 1.00 94.38 69 PHE A C 1
ATOM 548 O O . PHE A 1 69 ? -5.104 6.626 5.786 1.00 94.38 69 PHE A O 1
ATOM 555 N N . TYR A 1 70 ? -2.947 7.239 5.676 1.00 93.44 70 TYR A N 1
ATOM 556 C CA . TYR A 1 70 ? -2.787 7.424 7.116 1.00 93.44 70 TYR A CA 1
ATOM 557 C C . TYR A 1 70 ? -3.678 8.549 7.656 1.00 93.44 70 TYR A C 1
ATOM 559 O O . TYR A 1 70 ? -4.353 8.364 8.668 1.00 93.44 70 TYR A O 1
ATOM 567 N N . GLU A 1 71 ? -3.765 9.684 6.961 1.00 94.06 71 G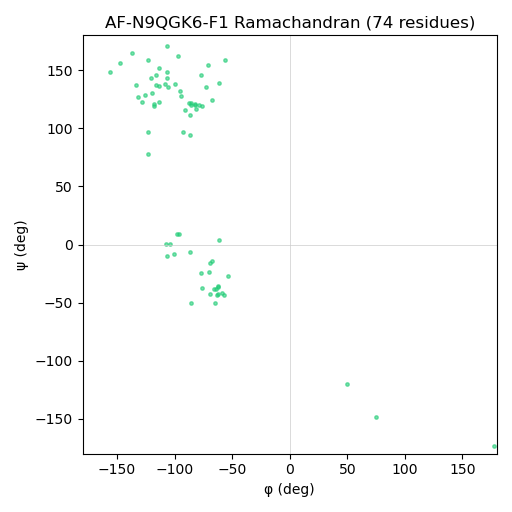LU A N 1
ATOM 568 C CA . GLU A 1 71 ? -4.663 10.781 7.341 1.00 94.06 71 GLU A CA 1
ATOM 569 C C . GLU A 1 71 ? -6.121 10.316 7.422 1.00 94.06 71 GLU A C 1
ATOM 571 O O . GLU A 1 71 ? -6.823 10.602 8.395 1.00 94.06 71 GLU A O 1
ATOM 576 N N . LYS A 1 72 ? -6.566 9.516 6.449 1.00 91.38 72 LYS A N 1
ATOM 577 C CA . LYS A 1 72 ? -7.908 8.922 6.446 1.00 91.38 72 LYS A CA 1
ATOM 578 C C . LYS A 1 72 ? -8.115 7.927 7.586 1.00 91.38 72 LYS A C 1
ATOM 580 O O . LYS A 1 72 ? -9.196 7.891 8.175 1.00 91.38 72 LYS A O 1
ATOM 585 N N . LEU A 1 73 ? -7.096 7.134 7.921 1.00 90.12 73 LEU A N 1
ATOM 586 C CA . LEU A 1 73 ? -7.140 6.220 9.063 1.00 90.12 73 LEU A CA 1
ATOM 587 C C . LEU A 1 73 ? -7.272 6.960 10.395 1.00 90.12 73 LEU A C 1
ATOM 589 O O . LEU A 1 73 ? -7.985 6.476 11.273 1.00 90.12 73 LEU A O 1
ATOM 593 N N . VAL A 1 74 ? -6.605 8.102 10.560 1.00 89.81 74 VAL A N 1
ATOM 594 C CA . VAL A 1 74 ? -6.668 8.905 11.791 1.00 89.81 74 VAL A CA 1
ATOM 595 C C . VAL A 1 74 ? -7.976 9.694 11.884 1.00 89.81 74 VAL A C 1
ATOM 597 O O . VAL A 1 74 ? -8.526 9.810 12.975 1.00 89.81 74 VAL A O 1
ATOM 600 N N . ALA A 1 75 ? -8.488 10.205 10.760 1.00 86.19 75 ALA A N 1
ATOM 601 C CA . ALA A 1 75 ? -9.694 11.036 10.719 1.00 86.19 75 ALA A CA 1
ATOM 602 C C . ALA A 1 75 ? -11.019 10.266 10.860 1.00 86.19 75 ALA A C 1
ATOM 604 O O . ALA A 1 75 ? -12.029 10.865 11.230 1.00 86.19 75 ALA A O 1
ATOM 605 N N . ALA A 1 76 ? -11.041 8.976 10.511 1.00 73.50 76 ALA A N 1
ATOM 606 C CA . ALA A 1 76 ? -12.229 8.127 10.642 1.00 73.50 76 ALA A CA 1
ATOM 607 C C . ALA A 1 76 ? -12.548 7.771 12.111 1.00 73.50 76 ALA A C 1
ATOM 609 O O . ALA A 1 76 ? -13.566 7.087 12.346 1.00 73.50 76 ALA A O 1
#

Sequence (76 aa):
MKFLKVENKILNVEQIKTVTENSVTVGYMNDGDLPFGDPVKETRGIQVQMIDSAEFEHFVFESETIESFYEKLVAA

Secondary structure (DSSP, 8-state):
--EEEETTEEEEGGGEEEEEEEEEEEEEE--TTSSSPEEEEEEEEEEEEETTS-TT--EEETT--HHHHHHHHHH-

Radius of gyration: 16.01 Å; Cα contacts (8 Å, |Δi|>4): 123; chains: 1; bounding box: 43×26×36 Å

Nearest PDB structures (foldseek):
  4q8h-assembly1_A  TM=3.163E-01  e=6.676E+00  Saccharomyces cerevisiae
  7a0s-assembly1_U  TM=2.696E-01  e=7.092E+00  Deinococcus radiodurans R1 = ATCC 13939 = DSM 20539

Foldseek 3Di:
DDWFDDDPDIDDPVFWDDKDFDKDFPDFDCPPPDPGGHTDIDGQAMWTDTNPDDPPDTDGDRPHHPVRVVVRVVVD

Mean predicted aligned error: 5.89 Å

Solvent-accessible surface area (backbone atoms only — not comparable to full-atom values): 4690 Å² total; per-residue (Å²): 142,52,72,45,78,53,94,97,46,77,43,54,55,89,41,56,63,47,76,46,74,28,71,42,76,79,49,60,49,73,58,94,88,49,100,62,46,53,74,39,70,44,77,54,21,23,31,40,28,42,65,89,43,57,100,87,46,60,49,76,39,64,92,37,46,72,64,62,49,49,53,52,66,73,73,106

pLDDT: mean 88.66, std 7.22, range [67.0, 96.56]